Protein AF-A0A536W5L5-F1 (afdb_monomer)

Nearest PDB structures (foldseek):
  6s7t-assembly1_H  TM=6.538E-01  e=9.333E+00  Homo sapiens

Secondary structure (DSSP, 8-state):
--------SS-----SHHHHHHHHHHHHHHHT-SS--HHHHHHHHHHHHHHHHHHHHHHHTTTS-TTS----PPP-----------

Solvent-accessible surface area (backbone atoms only — not comparable to full-atom values): 5587 Å² total; per-residue (Å²): 133,86,77,76,72,83,73,64,45,58,53,77,88,51,85,46,72,71,43,44,57,51,49,54,54,50,40,56,55,55,73,67,53,88,86,65,54,73,51,54,48,43,24,42,56,39,38,52,54,36,50,51,54,43,52,55,45,58,63,48,56,74,73,55,75,84,81,84,67,82,80,84,65,84,78,82,70,78,71,88,73,85,74,88,85,133

pLDDT: mean 73.89, std 16.29, range [41.53, 93.38]

Sequence (86 aa):
MSKRRKTNGYARPVRTKRDYERASSVAKRLSGQADRDSAAELRLQSLLRQLDEFDDLEDEASADDPADYPYEGPRRRWSDNESGDN

Radius of gyration: 22.4 Å; Cα contacts (8 Å, |Δi|>4): 38; chains: 1; bounding box: 44×60×49 Å

Foldseek 3Di:
DPPPPPPQLADDADDDPVSLVVLVVLLVVLVPDPDDDPSSVSHNVRSVVRNVVVVVVVVCVVVDDPPPDPPPDPDPPPDPPPDDDD

Mean predicted aligned error: 15.29 Å

Structure (mmCIF, N/CA/C/O backbone):
data_AF-A0A536W5L5-F1
#
_entry.id   AF-A0A536W5L5-F1
#
loop_
_atom_site.group_PDB
_atom_site.id
_atom_site.type_symbol
_atom_site.label_atom_id
_atom_site.label_alt_id
_atom_site.label_comp_id
_atom_site.label_asym_id
_atom_site.label_entity_id
_atom_site.label_seq_id
_atom_site.pdbx_PDB_ins_code
_atom_site.Cartn_x
_atom_site.Cartn_y
_atom_site.Cartn_z
_atom_site.occupancy
_atom_site.B_iso_or_equiv
_atom_site.auth_seq_id
_atom_site.auth_comp_id
_atom_site.auth_asym_id
_atom_site.auth_atom_id
_atom_site.pdbx_PDB_model_num
ATOM 1 N N . MET A 1 1 ? -20.367 -22.310 3.727 1.00 41.53 1 MET A N 1
ATOM 2 C CA . MET A 1 1 ? -19.697 -21.162 4.383 1.00 41.53 1 MET A CA 1
ATOM 3 C C . MET A 1 1 ? -18.422 -20.792 3.636 1.00 41.53 1 MET A C 1
ATOM 5 O O . MET A 1 1 ? -17.513 -21.611 3.571 1.00 41.53 1 MET A O 1
ATOM 9 N N . SER A 1 2 ? -18.332 -19.577 3.090 1.00 50.09 2 SER A N 1
ATOM 10 C CA . SER A 1 2 ? -17.091 -19.079 2.483 1.00 50.09 2 SER A CA 1
ATOM 11 C C . SER A 1 2 ? -16.093 -18.751 3.599 1.00 50.09 2 SER A C 1
ATOM 13 O O . SER A 1 2 ? -16.329 -17.842 4.399 1.00 50.09 2 SER A O 1
ATOM 15 N N . LYS A 1 3 ? -15.019 -19.541 3.734 1.00 56.12 3 LYS A N 1
ATOM 16 C CA . LYS A 1 3 ? -13.958 -19.297 4.723 1.00 56.12 3 LYS A CA 1
ATOM 17 C C . LYS A 1 3 ? -13.304 -17.961 4.371 1.00 56.12 3 LYS A C 1
ATOM 19 O O . LYS A 1 3 ? -12.504 -17.894 3.440 1.00 56.12 3 LYS A O 1
ATOM 24 N N . ARG A 1 4 ? -13.665 -16.891 5.091 1.00 58.97 4 ARG A N 1
ATOM 25 C CA . ARG A 1 4 ? -12.994 -15.588 4.997 1.00 58.97 4 ARG A CA 1
ATOM 26 C C . ARG A 1 4 ? -11.515 -15.834 5.280 1.00 58.97 4 ARG A C 1
ATOM 28 O O . ARG A 1 4 ? -11.152 -16.132 6.417 1.00 58.97 4 ARG A O 1
ATOM 35 N N . ARG A 1 5 ? -10.685 -15.813 4.229 1.00 59.09 5 ARG A N 1
ATOM 36 C CA . ARG A 1 5 ? -9.233 -15.987 4.344 1.00 59.09 5 ARG A CA 1
ATOM 37 C C . ARG A 1 5 ? -8.765 -14.946 5.347 1.00 59.09 5 ARG A C 1
ATOM 39 O O . ARG A 1 5 ? -9.006 -13.758 5.148 1.00 59.09 5 ARG A O 1
ATOM 46 N N . LYS A 1 6 ? -8.183 -15.420 6.447 1.00 52.84 6 LYS A N 1
ATOM 47 C CA . LYS A 1 6 ? -7.612 -14.586 7.498 1.00 52.84 6 LYS A CA 1
ATOM 48 C C . LYS A 1 6 ? -6.518 -13.778 6.817 1.00 52.84 6 LYS A C 1
ATOM 50 O O . LYS A 1 6 ? -5.480 -14.309 6.437 1.00 52.84 6 LYS A O 1
ATOM 55 N N . THR A 1 7 ? -6.838 -12.538 6.492 1.00 58.88 7 THR A N 1
ATOM 56 C CA . THR A 1 7 ? -5.896 -11.639 5.859 1.00 58.88 7 THR A CA 1
ATOM 57 C C . THR A 1 7 ? -4.911 -11.289 6.963 1.00 58.88 7 THR A C 1
ATO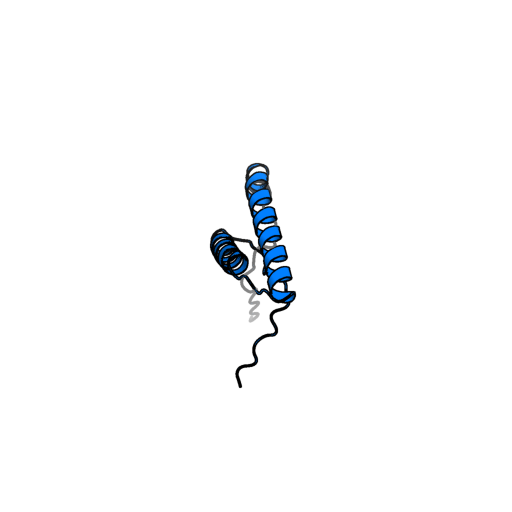M 59 O O . THR A 1 7 ? -5.255 -10.601 7.921 1.00 58.88 7 THR A O 1
ATOM 62 N N . ASN A 1 8 ? -3.701 -11.844 6.903 1.00 63.59 8 ASN A N 1
ATOM 63 C CA . ASN A 1 8 ? -2.624 -11.387 7.774 1.00 63.59 8 ASN A CA 1
ATOM 64 C C . ASN A 1 8 ? -2.514 -9.867 7.578 1.00 63.59 8 ASN A C 1
ATOM 66 O O . ASN A 1 8 ? -2.773 -9.364 6.483 1.00 63.59 8 ASN A O 1
ATOM 70 N N . GLY A 1 9 ? -2.264 -9.111 8.641 1.00 68.25 9 GLY A N 1
ATOM 71 C CA . GLY A 1 9 ? -2.250 -7.642 8.630 1.00 68.25 9 GLY A CA 1
ATOM 72 C C . GLY A 1 9 ? -1.183 -7.004 7.727 1.00 68.25 9 GLY A C 1
ATOM 73 O O . GLY A 1 9 ? -0.886 -5.837 7.904 1.00 68.25 9 GLY A O 1
ATOM 74 N N . TYR A 1 10 ? -0.610 -7.737 6.774 1.00 76.88 10 TYR A N 1
ATOM 75 C CA . TYR A 1 10 ? 0.474 -7.308 5.903 1.00 76.88 10 TYR A CA 1
ATOM 76 C C . TYR A 1 10 ? 0.003 -7.179 4.455 1.00 76.88 10 TYR A C 1
ATOM 78 O O . TYR A 1 10 ? -0.873 -7.924 3.995 1.00 76.88 10 TYR A O 1
ATOM 86 N N . ALA A 1 11 ? 0.588 -6.216 3.750 1.00 81.38 11 ALA A N 1
ATOM 87 C CA . ALA A 1 11 ? 0.374 -6.011 2.329 1.00 81.38 11 ALA A CA 1
ATOM 88 C C . ALA A 1 11 ? 1.061 -7.111 1.503 1.00 81.38 11 ALA A C 1
ATOM 90 O O . ALA A 1 11 ? 1.931 -7.833 1.991 1.00 81.38 11 ALA A O 1
ATOM 91 N N . ARG A 1 12 ? 0.638 -7.266 0.245 1.00 84.25 12 ARG A N 1
ATOM 92 C CA . ARG A 1 12 ? 1.341 -8.125 -0.718 1.00 84.25 12 ARG A CA 1
ATOM 93 C C . ARG A 1 12 ? 2.441 -7.299 -1.407 1.00 84.25 12 ARG A C 1
ATOM 95 O O . ARG A 1 12 ? 2.144 -6.145 -1.703 1.00 84.25 12 ARG A O 1
ATOM 102 N N . PRO A 1 13 ? 3.588 -7.919 -1.758 1.00 86.25 13 PRO A N 1
ATOM 103 C CA . PRO A 1 13 ? 4.649 -7.331 -2.588 1.00 86.25 13 PRO A CA 1
ATOM 104 C C . PRO A 1 13 ? 4.127 -6.552 -3.792 1.00 86.25 13 PRO A C 1
ATOM 106 O O . PRO A 1 13 ? 3.383 -7.118 -4.598 1.00 86.25 13 PRO A O 1
ATOM 109 N N . VAL A 1 14 ? 4.555 -5.294 -3.929 1.00 88.25 14 VAL A N 1
ATOM 110 C CA . VAL A 1 14 ? 4.384 -4.487 -5.143 1.00 88.25 14 VAL A CA 1
ATOM 111 C C . VAL A 1 14 ? 5.563 -4.789 -6.064 1.00 88.25 14 VAL A C 1
ATOM 113 O O . VAL A 1 14 ? 6.711 -4.599 -5.690 1.00 88.25 14 VAL A O 1
ATOM 116 N N . ARG A 1 15 ? 5.287 -5.352 -7.244 1.00 85.19 15 ARG A N 1
ATOM 117 C CA . ARG A 1 15 ? 6.326 -5.751 -8.217 1.00 85.19 15 ARG A CA 1
ATOM 118 C C . ARG A 1 15 ? 6.118 -5.163 -9.602 1.00 85.19 15 ARG A C 1
ATOM 120 O O . ARG A 1 15 ? 7.000 -5.242 -10.445 1.00 85.19 15 ARG A O 1
ATOM 127 N N . THR A 1 16 ? 4.921 -4.663 -9.874 1.00 87.19 16 THR A N 1
ATOM 128 C CA . THR A 1 16 ? 4.527 -4.172 -11.192 1.00 87.19 16 THR A CA 1
ATOM 129 C C . THR A 1 16 ? 3.794 -2.848 -11.041 1.00 87.19 16 THR A C 1
ATOM 131 O O . THR A 1 16 ? 3.143 -2.617 -10.020 1.00 87.19 16 THR A O 1
ATOM 134 N N . LYS A 1 17 ? 3.797 -2.017 -12.090 1.00 87.88 17 LYS A N 1
ATOM 135 C CA . LYS A 1 17 ? 3.057 -0.739 -12.104 1.00 87.88 17 LYS A CA 1
ATOM 136 C C . LYS A 1 17 ? 1.568 -0.922 -11.800 1.00 87.88 17 LYS A C 1
ATOM 138 O O . LYS A 1 17 ? 0.970 -0.164 -11.047 1.00 87.88 17 LYS A O 1
ATOM 143 N N . ARG A 1 18 ? 0.975 -2.011 -12.301 1.00 89.38 18 ARG A N 1
ATOM 144 C CA . ARG A 1 18 ? -0.418 -2.374 -12.002 1.00 89.38 18 ARG A CA 1
ATOM 145 C C . ARG A 1 18 ? -0.640 -2.654 -10.514 1.00 89.38 18 ARG A C 1
ATOM 147 O O . ARG A 1 18 ? -1.710 -2.350 -9.986 1.00 89.38 18 ARG A O 1
ATOM 154 N N . ASP A 1 19 ? 0.327 -3.281 -9.852 1.00 88.44 19 ASP A N 1
ATOM 155 C CA . ASP A 1 19 ? 0.254 -3.532 -8.414 1.00 88.44 19 ASP A CA 1
ATOM 156 C C . ASP A 1 19 ? 0.417 -2.232 -7.626 1.00 88.44 19 ASP A C 1
ATOM 158 O O . ASP A 1 19 ? -0.334 -2.028 -6.676 1.00 88.44 19 ASP A O 1
ATOM 162 N N . TYR A 1 20 ? 1.299 -1.333 -8.067 1.00 89.56 20 TYR A N 1
ATOM 163 C CA . TYR A 1 20 ? 1.494 -0.007 -7.477 1.00 89.56 20 TYR A CA 1
ATOM 164 C C . TYR A 1 20 ? 0.213 0.839 -7.524 1.00 89.56 20 TYR A C 1
ATOM 166 O O . TYR A 1 20 ? -0.257 1.343 -6.503 1.00 89.56 20 TYR A O 1
ATOM 174 N N . GLU A 1 21 ? -0.445 0.923 -8.683 1.00 91.25 21 GLU A N 1
ATOM 175 C CA . GLU A 1 21 ? -1.724 1.635 -8.841 1.00 91.25 21 GLU A CA 1
ATOM 176 C C . GLU A 1 21 ? -2.819 1.072 -7.921 1.00 91.25 21 GLU A C 1
ATOM 178 O O . GLU A 1 21 ? -3.608 1.801 -7.310 1.00 91.25 21 GLU A O 1
ATOM 183 N N . ARG A 1 22 ? -2.866 -0.255 -7.787 1.00 89.44 22 ARG A N 1
ATOM 184 C CA . ARG A 1 22 ? -3.823 -0.926 -6.901 1.00 89.44 22 ARG A CA 1
ATOM 185 C C . ARG A 1 22 ? -3.499 -0.674 -5.434 1.00 89.44 22 ARG A C 1
ATOM 187 O O . ARG A 1 22 ? -4.408 -0.378 -4.660 1.00 89.44 22 ARG A O 1
ATOM 194 N N . ALA A 1 23 ? -2.232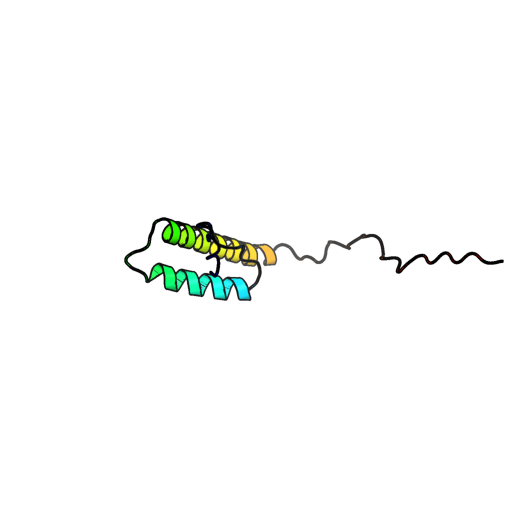 -0.794 -5.054 1.00 90.81 23 ALA A N 1
ATOM 195 C CA . ALA A 1 23 ? -1.752 -0.579 -3.697 1.00 90.81 23 ALA A CA 1
ATOM 196 C C . ALA A 1 23 ? -1.973 0.874 -3.255 1.00 90.81 23 ALA A C 1
ATOM 198 O O . ALA A 1 23 ? -2.543 1.096 -2.187 1.00 90.81 23 ALA A O 1
ATOM 199 N N . SER A 1 24 ? -1.651 1.852 -4.104 1.00 90.94 24 SER A N 1
ATOM 200 C CA . SER A 1 24 ? -1.874 3.279 -3.838 1.00 90.94 24 SER A CA 1
ATOM 201 C C . SER A 1 24 ? -3.360 3.624 -3.695 1.00 90.94 24 SER A C 1
ATOM 203 O O . SER A 1 24 ? -3.745 4.353 -2.777 1.00 90.94 24 SER A O 1
ATOM 205 N N . SER A 1 25 ? -4.232 3.049 -4.531 1.00 93.38 25 SER A N 1
ATOM 206 C CA . SER A 1 25 ? -5.687 3.208 -4.398 1.00 93.38 25 SER A CA 1
ATOM 207 C C . SER A 1 25 ? -6.210 2.650 -3.066 1.00 93.38 25 SER A C 1
ATOM 209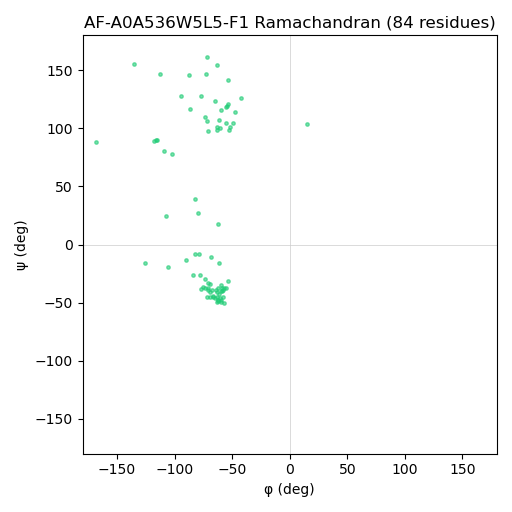 O O . SER A 1 25 ? -7.023 3.285 -2.385 1.00 93.38 25 SER A O 1
ATOM 211 N N . VAL A 1 26 ? -5.720 1.476 -2.653 1.00 90.44 26 VAL A N 1
ATOM 212 C CA . VAL A 1 26 ? -6.103 0.852 -1.377 1.00 90.44 26 VAL A CA 1
ATOM 213 C C . VAL A 1 26 ? -5.559 1.640 -0.185 1.00 90.44 26 VAL A C 1
ATOM 215 O O . VAL A 1 26 ? -6.301 1.836 0.778 1.00 90.44 26 VAL A O 1
ATOM 218 N N . ALA A 1 27 ? -4.322 2.132 -0.255 1.00 91.31 27 ALA A N 1
ATOM 219 C CA . ALA A 1 27 ? -3.721 2.964 0.783 1.00 91.31 27 ALA A CA 1
ATOM 220 C C . ALA A 1 27 ? -4.534 4.247 1.004 1.00 91.31 27 ALA A C 1
ATOM 222 O O . ALA A 1 27 ? -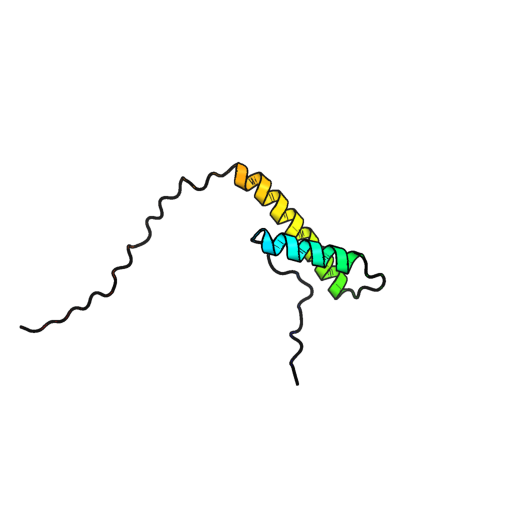4.918 4.518 2.138 1.00 91.31 27 ALA A O 1
ATOM 223 N N . LYS A 1 28 ? -4.913 4.958 -0.070 1.00 91.81 28 LYS A N 1
ATOM 224 C CA . LYS A 1 28 ? -5.772 6.159 -0.005 1.00 91.81 28 LYS A CA 1
ATOM 225 C C . LYS A 1 28 ? -7.142 5.883 0.617 1.00 91.81 28 LYS A C 1
ATOM 227 O O . LYS A 1 28 ? -7.667 6.683 1.386 1.00 91.81 28 LYS A O 1
ATOM 232 N N . ARG A 1 29 ? -7.746 4.739 0.288 1.00 90.94 29 ARG A N 1
ATOM 233 C CA . ARG A 1 29 ? -9.019 4.329 0.894 1.00 90.94 29 ARG A CA 1
ATOM 234 C C . ARG A 1 29 ? -8.876 4.032 2.380 1.00 90.94 29 ARG A C 1
ATOM 236 O O . ARG A 1 29 ? -9.725 4.452 3.160 1.00 90.94 29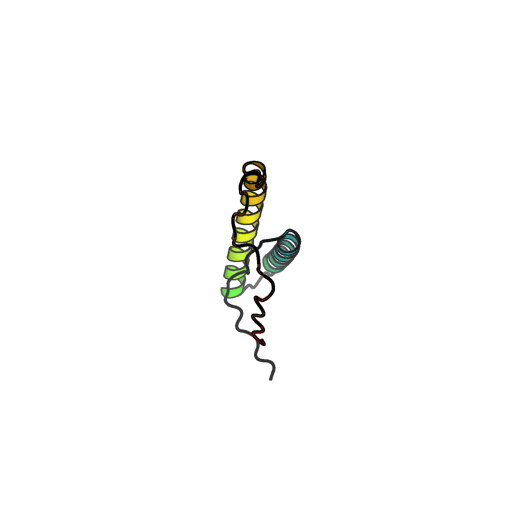 ARG A O 1
ATOM 243 N N . LEU A 1 30 ? -7.834 3.288 2.754 1.00 88.56 30 LEU A N 1
ATOM 244 C CA . LEU A 1 30 ? -7.564 2.973 4.151 1.00 88.56 30 LEU A CA 1
ATOM 245 C C . LEU A 1 30 ? -7.293 4.266 4.917 1.00 88.56 30 LEU A C 1
ATOM 247 O O . LEU A 1 30 ? -7.979 4.499 5.902 1.00 88.56 30 LEU A O 1
ATOM 251 N N . SER A 1 31 ? -6.432 5.155 4.414 1.00 87.56 31 SER A N 1
ATOM 252 C CA . SER A 1 31 ? -6.087 6.440 5.039 1.00 87.56 31 SER A CA 1
ATOM 253 C C . SER A 1 31 ? -7.268 7.410 5.210 1.00 87.56 31 SER A C 1
ATOM 255 O O . SER A 1 31 ? -7.159 8.362 5.979 1.00 87.56 31 SER A O 1
ATOM 257 N N . GLY A 1 32 ? -8.392 7.186 4.523 1.00 88.56 32 GLY A N 1
ATOM 258 C CA . GLY A 1 32 ? -9.634 7.943 4.704 1.00 88.56 32 GLY A CA 1
ATOM 259 C C . GLY A 1 32 ? -10.593 7.368 5.756 1.00 88.56 32 GLY A C 1
ATOM 260 O O . GLY A 1 32 ? -11.528 8.055 6.157 1.00 88.56 32 GLY A O 1
ATOM 261 N N . GLN A 1 33 ? -10.400 6.128 6.221 1.00 88.25 33 GLN A N 1
ATOM 262 C CA . GLN A 1 33 ? -11.230 5.555 7.291 1.00 88.25 33 GLN A CA 1
ATOM 263 C C . GLN A 1 33 ? -10.812 6.118 8.654 1.00 88.25 33 GLN A C 1
ATOM 265 O O . GLN A 1 33 ? -9.632 6.048 8.985 1.00 88.25 33 GLN A O 1
ATOM 270 N N . ALA A 1 34 ? -11.758 6.650 9.433 1.00 75.94 34 ALA A N 1
ATOM 271 C CA . ALA A 1 34 ? -11.495 7.247 10.747 1.00 75.94 34 ALA A CA 1
ATOM 272 C C . ALA A 1 34 ? -11.276 6.199 11.859 1.00 75.94 34 ALA A C 1
ATOM 274 O O . ALA A 1 34 ? -10.379 6.362 12.678 1.00 75.94 34 ALA A O 1
ATOM 275 N N . ASP A 1 35 ? -12.023 5.090 11.836 1.00 84.19 35 ASP A N 1
ATOM 276 C CA . ASP A 1 35 ? -11.973 4.037 12.861 1.00 84.19 35 ASP A CA 1
ATOM 277 C C . ASP A 1 35 ? -11.323 2.761 12.312 1.00 84.19 35 ASP A C 1
ATOM 279 O O . ASP A 1 35 ? -11.996 1.825 11.869 1.00 84.19 35 ASP A O 1
ATOM 283 N N . ARG A 1 36 ? -9.989 2.736 12.268 1.00 83.81 36 ARG A N 1
ATOM 284 C CA . ARG A 1 36 ? -9.233 1.569 11.790 1.00 83.81 36 ARG A CA 1
ATOM 285 C C . ARG A 1 36 ? -8.830 0.676 12.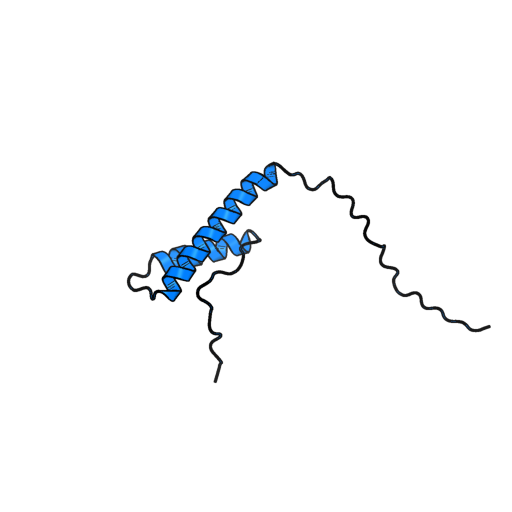948 1.00 83.81 36 ARG A C 1
ATOM 287 O O . ARG A 1 36 ? -8.145 1.111 13.867 1.00 83.81 36 ARG A O 1
ATOM 294 N N . ASP A 1 37 ? -9.150 -0.607 12.832 1.00 87.00 37 ASP A N 1
ATOM 295 C CA . ASP A 1 37 ? -8.596 -1.620 13.725 1.00 87.00 37 ASP A CA 1
ATOM 296 C C . ASP A 1 37 ? -7.071 -1.717 13.559 1.00 87.00 37 ASP A C 1
ATOM 298 O O . ASP A 1 37 ? -6.534 -1.499 12.469 1.00 87.00 37 ASP A O 1
ATOM 302 N N . SER A 1 38 ? -6.359 -2.165 14.598 1.00 86.56 38 SER A N 1
ATOM 303 C CA . SER A 1 38 ? -4.890 -2.295 14.580 1.00 86.56 38 SER A CA 1
ATOM 304 C C . SER A 1 38 ? -4.364 -3.127 13.401 1.00 86.56 38 SER A C 1
ATOM 306 O O 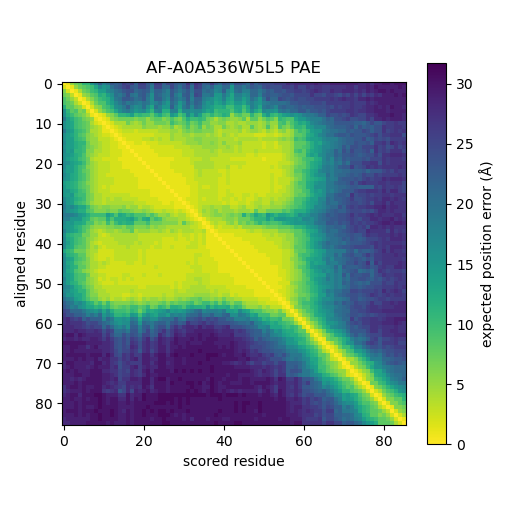. SER A 1 38 ? -3.288 -2.865 12.875 1.00 86.56 38 SER A O 1
ATOM 308 N N . ALA A 1 39 ? -5.133 -4.114 12.929 1.00 87.06 39 ALA A N 1
ATOM 309 C CA . ALA A 1 39 ? -4.776 -4.904 11.751 1.00 87.06 39 ALA A CA 1
ATOM 310 C C . ALA A 1 39 ? -4.885 -4.117 10.432 1.00 87.06 39 ALA A C 1
ATOM 312 O O . ALA A 1 39 ? -4.130 -4.387 9.498 1.00 87.06 39 ALA A O 1
ATOM 313 N N . ALA A 1 40 ? -5.829 -3.179 10.331 1.00 86.44 40 ALA A N 1
ATOM 314 C CA . ALA A 1 40 ? -5.961 -2.293 9.178 1.00 86.44 40 ALA A CA 1
ATOM 315 C C . ALA A 1 40 ? -4.859 -1.226 9.176 1.00 86.44 40 ALA A C 1
ATOM 317 O O . ALA A 1 40 ? -4.305 -0.940 8.117 1.00 86.44 40 ALA A O 1
ATOM 318 N N . GLU A 1 41 ? -4.487 -0.725 10.355 1.00 89.25 41 GLU A N 1
ATOM 319 C CA . GLU A 1 41 ? -3.355 0.190 10.520 1.00 89.25 41 GLU A CA 1
ATOM 320 C C . GLU A 1 41 ? -2.035 -0.483 10.108 1.00 89.25 41 GLU A C 1
ATOM 322 O O . GLU A 1 41 ? -1.306 0.042 9.272 1.00 89.25 41 GLU A O 1
ATOM 327 N N . LEU A 1 42 ? -1.778 -1.713 10.571 1.00 89.94 42 LEU A N 1
ATOM 328 C CA . LEU A 1 42 ? -0.606 -2.491 10.145 1.00 89.94 42 LEU A CA 1
ATOM 329 C C . LEU A 1 42 ? -0.568 -2.728 8.628 1.00 89.94 42 LEU A C 1
ATOM 331 O O . LEU A 1 42 ? 0.502 -2.655 8.019 1.00 89.94 42 LEU A O 1
ATOM 335 N N . ARG A 1 43 ? -1.726 -2.956 7.991 1.00 88.75 43 ARG A N 1
ATOM 336 C CA . ARG A 1 43 ? -1.792 -3.089 6.527 1.00 88.75 43 ARG A CA 1
ATOM 337 C C . ARG A 1 43 ? -1.473 -1.790 5.819 1.00 88.75 43 ARG A C 1
ATOM 339 O O . ARG A 1 43 ? -0.824 -1.847 4.781 1.00 88.75 43 ARG A O 1
ATOM 346 N N . LEU A 1 44 ? -1.942 -0.660 6.345 1.00 90.38 44 LEU A N 1
ATOM 347 C CA . LEU A 1 44 ? -1.650 0.653 5.785 1.00 90.38 44 LEU A CA 1
ATOM 348 C C . LEU A 1 44 ? -0.149 0.942 5.867 1.00 90.38 44 LEU A C 1
ATOM 350 O O . LEU A 1 44 ? 0.453 1.245 4.844 1.00 90.38 44 LEU A O 1
ATOM 354 N N . GLN A 1 45 ? 0.463 0.739 7.036 1.00 91.69 45 GLN A N 1
ATOM 355 C CA . GLN A 1 45 ? 1.909 0.899 7.228 1.00 91.69 45 GLN A CA 1
ATOM 356 C C . GLN A 1 45 ? 2.709 -0.010 6.284 1.00 91.69 45 GLN A C 1
ATOM 358 O O . GLN A 1 45 ? 3.643 0.428 5.617 1.00 91.69 45 GLN A O 1
ATOM 363 N N . SER A 1 46 ? 2.299 -1.276 6.163 1.00 91.56 46 SER A N 1
ATOM 364 C CA . SER A 1 46 ? 2.922 -2.221 5.237 1.00 91.56 46 SER A CA 1
ATOM 365 C C . SER A 1 46 ? 2.747 -1.817 3.770 1.00 91.56 46 SER A C 1
ATOM 367 O O . SER A 1 46 ? 3.679 -2.011 3.000 1.00 91.56 46 SER A O 1
ATOM 369 N N . LEU A 1 47 ? 1.583 -1.288 3.374 1.00 91.00 47 LEU A N 1
ATOM 370 C CA . LEU A 1 47 ? 1.332 -0.804 2.012 1.00 91.00 47 LEU A CA 1
ATOM 371 C C . LEU A 1 47 ? 2.216 0.395 1.679 1.00 91.00 47 LEU A C 1
ATOM 373 O O . LEU A 1 47 ? 2.810 0.408 0.610 1.00 91.00 47 LEU A O 1
ATOM 377 N N . LEU A 1 48 ? 2.308 1.370 2.588 1.00 91.81 48 LEU A N 1
ATOM 378 C CA . LEU A 1 48 ? 3.126 2.566 2.391 1.00 91.81 48 LEU A CA 1
ATOM 379 C C . LEU A 1 48 ? 4.598 2.199 2.211 1.00 91.81 48 LEU A C 1
ATOM 381 O O . LEU A 1 48 ? 5.197 2.622 1.234 1.00 91.81 48 LEU A O 1
ATOM 385 N N . ARG A 1 49 ? 5.135 1.316 3.063 1.00 91.06 49 ARG A N 1
ATOM 386 C CA . ARG A 1 49 ? 6.515 0.827 2.929 1.00 91.06 49 ARG A CA 1
ATOM 387 C C . ARG A 1 49 ? 6.791 0.166 1.575 1.00 91.06 49 ARG A C 1
ATOM 389 O O . ARG A 1 49 ? 7.886 0.285 1.055 1.00 91.06 49 ARG A O 1
ATOM 396 N N . GLN A 1 50 ? 5.821 -0.562 1.030 1.00 89.75 50 GLN A N 1
ATOM 397 C CA . GLN A 1 50 ? 5.991 -1.258 -0.249 1.00 89.75 50 GLN A CA 1
ATOM 398 C C . GLN A 1 50 ? 5.870 -0.336 -1.460 1.00 89.75 50 GLN A C 1
ATOM 400 O O . GLN A 1 50 ? 6.389 -0.674 -2.516 1.00 89.75 50 GLN A O 1
ATOM 405 N N . LEU A 1 51 ? 5.138 0.773 -1.331 1.00 90.81 51 LEU A N 1
ATOM 406 C CA . LEU A 1 51 ? 5.112 1.816 -2.354 1.00 90.81 51 LEU A CA 1
ATOM 407 C C . LEU A 1 51 ? 6.441 2.574 -2.359 1.00 90.81 51 LEU A C 1
ATOM 409 O O . LEU A 1 51 ? 7.013 2.726 -3.424 1.00 90.81 51 LEU A O 1
ATOM 413 N N . ASP A 1 52 ? 6.943 2.932 -1.174 1.00 89.00 52 ASP A N 1
ATOM 414 C CA . ASP A 1 52 ? 8.245 3.587 -0.973 1.00 89.00 52 ASP A CA 1
ATOM 415 C C . ASP A 1 52 ? 9.387 2.739 -1.560 1.00 89.00 52 ASP A C 1
ATOM 417 O O . ASP A 1 52 ? 10.119 3.187 -2.430 1.00 89.00 52 ASP A O 1
ATOM 421 N N . GLU A 1 53 ? 9.431 1.446 -1.211 1.00 88.12 53 GLU A N 1
ATOM 422 C CA . GLU A 1 53 ? 10.400 0.485 -1.761 1.00 88.12 53 GLU A CA 1
ATOM 423 C C . GLU A 1 53 ? 10.302 0.351 -3.290 1.00 88.12 53 GLU A C 1
ATOM 425 O O . GLU A 1 53 ? 11.306 0.127 -3.955 1.00 88.12 53 GLU A O 1
ATOM 430 N N . PHE A 1 54 ? 9.101 0.448 -3.868 1.00 86.69 54 PHE A N 1
ATOM 431 C CA . PHE A 1 54 ? 8.939 0.366 -5.320 1.00 86.69 54 PHE A CA 1
ATOM 432 C C . PHE A 1 54 ? 9.385 1.654 -6.024 1.00 86.69 54 PHE A C 1
ATOM 434 O O . PHE A 1 54 ? 9.959 1.561 -7.106 1.00 86.69 54 PHE A O 1
ATOM 441 N N . ASP A 1 55 ? 9.142 2.817 -5.417 1.00 83.50 55 ASP A N 1
ATOM 442 C CA . ASP A 1 55 ? 9.600 4.111 -5.928 1.00 83.50 55 ASP A CA 1
ATOM 443 C C . ASP A 1 55 ? 11.143 4.191 -5.869 1.00 83.50 55 ASP A C 1
ATOM 445 O O . ASP A 1 55 ? 11.770 4.501 -6.882 1.00 83.50 55 ASP A O 1
ATOM 449 N N . ASP A 1 56 ? 11.764 3.760 -4.760 1.00 77.94 56 ASP A N 1
ATOM 450 C CA . ASP A 1 56 ? 13.229 3.641 -4.626 1.00 77.94 56 ASP A CA 1
ATOM 451 C C . ASP A 1 56 ? 13.835 2.701 -5.692 1.00 77.94 56 ASP A C 1
ATOM 453 O O . ASP A 1 56 ? 14.896 2.965 -6.261 1.00 77.94 56 ASP A O 1
ATOM 457 N N . LEU A 1 57 ? 13.147 1.593 -5.998 1.00 68.94 57 LEU A N 1
ATOM 458 C CA . LEU A 1 57 ? 13.576 0.642 -7.025 1.00 68.94 57 LEU A CA 1
ATOM 459 C C . LEU A 1 57 ? 13.381 1.159 -8.457 1.00 68.94 57 LEU A C 1
ATOM 461 O O . LEU A 1 57 ? 14.134 0.735 -9.328 1.00 68.94 57 LEU A O 1
ATOM 465 N N . GLU A 1 58 ? 12.400 2.022 -8.749 1.00 59.16 58 GLU A N 1
ATOM 466 C CA . GLU A 1 58 ? 12.302 2.665 -10.073 1.00 59.16 58 GLU A CA 1
ATOM 467 C C . GLU A 1 58 ? 13.449 3.668 -10.295 1.00 59.16 58 GLU A C 1
ATOM 469 O O . GLU A 1 58 ? 13.960 3.763 -11.419 1.00 59.16 58 GLU A O 1
ATOM 474 N N . ASP A 1 59 ? 13.904 4.340 -9.234 1.00 55.22 59 ASP A N 1
ATOM 475 C CA . ASP A 1 59 ? 15.071 5.225 -9.281 1.00 55.22 59 ASP A CA 1
ATOM 476 C C . ASP A 1 59 ? 16.391 4.437 -9.428 1.00 55.22 59 ASP A C 1
ATOM 478 O O . ASP A 1 59 ? 17.266 4.837 -10.202 1.00 55.22 59 ASP A O 1
ATOM 482 N N . GLU A 1 60 ? 16.528 3.268 -8.787 1.00 49.09 60 GLU A N 1
ATOM 483 C CA . GLU A 1 60 ? 17.732 2.422 -8.891 1.00 49.09 60 GLU A CA 1
ATOM 484 C C . GLU A 1 60 ? 17.741 1.489 -10.124 1.00 49.09 60 GLU A C 1
ATOM 486 O O . GLU A 1 60 ? 18.800 1.202 -10.682 1.00 49.09 60 GLU A O 1
ATOM 491 N N . ALA A 1 61 ? 16.581 1.094 -10.661 1.00 51.50 61 ALA A N 1
ATOM 492 C CA . ALA A 1 61 ? 16.482 0.370 -11.938 1.00 51.50 61 ALA A CA 1
ATOM 493 C C . ALA A 1 61 ? 16.859 1.233 -13.159 1.00 51.50 61 ALA A C 1
ATOM 495 O O . ALA A 1 61 ? 17.032 0.704 -14.257 1.00 51.50 61 ALA A O 1
ATOM 496 N N . SER A 1 62 ? 17.004 2.550 -12.982 1.00 49.84 62 SER A N 1
ATOM 497 C CA . SER A 1 62 ? 17.627 3.428 -13.982 1.00 49.84 62 SER A CA 1
ATOM 498 C C . SER A 1 62 ? 19.163 3.428 -13.910 1.00 49.84 62 SER A C 1
ATOM 500 O O . SER A 1 62 ? 19.802 4.002 -14.792 1.00 49.84 62 SER A O 1
ATOM 502 N N . ALA A 1 63 ? 19.761 2.801 -12.888 1.00 49.06 63 ALA A N 1
ATOM 503 C CA . ALA A 1 63 ? 21.209 2.707 -12.696 1.00 49.06 63 ALA A CA 1
ATOM 504 C C . ALA A 1 63 ? 21.794 1.314 -13.005 1.00 49.06 63 ALA A C 1
ATOM 506 O O . ALA A 1 63 ? 22.991 1.228 -13.273 1.00 49.06 63 ALA A O 1
ATOM 507 N N . ASP A 1 64 ? 20.979 0.253 -13.031 1.00 50.44 64 ASP A N 1
ATOM 508 C CA . ASP A 1 64 ? 21.417 -1.102 -13.395 1.00 50.44 64 ASP A CA 1
ATOM 509 C C . ASP A 1 64 ? 20.702 -1.562 -14.674 1.00 50.44 64 ASP A C 1
ATOM 511 O O . ASP A 1 64 ? 19.597 -2.107 -14.660 1.00 50.44 64 ASP A O 1
ATOM 515 N N . ASP A 1 65 ? 21.331 -1.263 -15.810 1.00 48.66 65 ASP A N 1
ATOM 516 C CA . ASP A 1 65 ? 20.953 -1.774 -17.122 1.00 48.66 65 ASP A CA 1
ATOM 517 C C . ASP A 1 65 ? 21.040 -3.318 -17.104 1.00 48.66 65 ASP A C 1
ATOM 519 O O . ASP A 1 65 ? 22.130 -3.874 -16.946 1.00 48.66 65 ASP A O 1
ATOM 523 N N . PRO A 1 66 ? 19.928 -4.060 -17.263 1.00 53.56 66 PRO A N 1
ATOM 524 C CA . PRO A 1 66 ? 19.948 -5.517 -17.212 1.00 53.56 66 PRO A CA 1
ATOM 525 C C . PRO A 1 66 ? 20.440 -6.141 -18.533 1.00 53.56 66 PRO A C 1
ATOM 527 O O . PRO A 1 66 ? 20.030 -7.258 -18.864 1.00 53.56 66 PRO A O 1
ATOM 530 N N . ALA A 1 67 ? 21.273 -5.457 -19.330 1.00 52.97 67 ALA A N 1
ATOM 531 C CA . ALA A 1 67 ? 21.852 -6.037 -20.544 1.00 52.97 67 ALA A CA 1
ATOM 532 C C . ALA A 1 67 ? 23.041 -6.973 -20.284 1.00 52.97 67 ALA A C 1
ATOM 534 O O . ALA A 1 67 ? 23.446 -7.665 -21.217 1.00 52.97 67 ALA A O 1
ATOM 535 N N . ASP A 1 68 ? 23.567 -7.063 -19.056 1.00 53.03 68 ASP A N 1
ATOM 536 C CA . ASP A 1 68 ? 24.842 -7.758 -18.805 1.00 53.03 68 ASP A CA 1
ATOM 537 C C . ASP A 1 68 ? 24.739 -9.113 -18.084 1.00 53.03 68 ASP A C 1
ATOM 539 O O . ASP A 1 68 ? 25.702 -9.602 -17.497 1.00 53.03 68 ASP A O 1
ATOM 543 N N . TYR A 1 69 ? 23.591 -9.790 -18.179 1.00 53.34 69 TYR A N 1
ATOM 544 C CA . TYR A 1 69 ? 23.514 -11.216 -17.843 1.00 53.34 69 TYR A CA 1
ATOM 545 C C . TYR A 1 69 ? 23.114 -12.053 -19.063 1.00 53.34 69 TYR A C 1
ATOM 547 O O . TYR A 1 69 ? 21.927 -12.341 -19.259 1.00 53.34 69 TYR A O 1
ATOM 555 N N . PRO A 1 70 ? 24.081 -12.518 -19.881 1.00 57.25 70 PRO A N 1
ATOM 556 C CA . PRO A 1 70 ? 23.823 -13.624 -20.787 1.00 57.25 70 PRO A CA 1
ATOM 557 C C . PRO A 1 70 ? 23.443 -14.842 -19.940 1.00 57.25 70 PRO A C 1
ATOM 559 O O . PRO A 1 70 ? 24.258 -15.441 -19.244 1.00 57.25 70 PRO A O 1
ATOM 562 N N . TYR A 1 71 ? 22.161 -15.193 -19.959 1.00 59.28 71 TYR A N 1
ATOM 563 C CA . TYR A 1 71 ? 21.649 -16.386 -19.302 1.00 59.28 71 TYR A CA 1
ATOM 564 C C . TYR A 1 71 ? 22.275 -17.642 -19.935 1.00 59.28 71 TYR A C 1
ATOM 566 O O . TYR A 1 71 ? 21.807 -18.138 -20.960 1.00 59.28 71 TYR A O 1
ATOM 574 N N . GLU A 1 72 ? 23.314 -18.188 -19.301 1.00 66.75 72 GLU A N 1
ATOM 575 C CA . GLU A 1 72 ? 23.943 -19.475 -19.641 1.00 66.75 72 GLU A CA 1
ATOM 576 C C . GLU A 1 72 ? 23.178 -20.674 -19.042 1.00 66.75 72 GLU A C 1
ATOM 578 O O . GLU A 1 72 ? 23.752 -21.645 -18.549 1.00 66.75 72 GLU A O 1
ATOM 583 N N . GLY A 1 73 ? 21.844 -20.619 -19.041 1.00 70.50 73 GLY A N 1
ATOM 584 C CA . GLY A 1 73 ? 21.031 -21.739 -18.577 1.00 70.50 73 GLY A CA 1
ATOM 585 C C . GLY A 1 73 ? 21.041 -22.912 -19.568 1.00 70.50 73 GLY A C 1
ATOM 586 O O . GLY A 1 73 ? 21.063 -22.689 -20.783 1.00 70.50 73 GLY A O 1
ATOM 587 N N . PRO A 1 74 ? 20.968 -24.174 -19.096 1.00 69.31 74 PRO A N 1
ATOM 588 C CA . PRO A 1 74 ? 20.937 -25.343 -19.971 1.00 69.31 74 PRO A CA 1
ATOM 589 C C . PRO A 1 74 ? 19.818 -25.243 -21.017 1.00 69.31 74 PRO A C 1
ATOM 591 O O . PRO A 1 74 ? 18.635 -25.139 -20.680 1.00 69.31 74 PRO A O 1
ATOM 594 N N . ARG A 1 75 ? 20.188 -25.288 -22.306 1.00 64.69 75 ARG A N 1
ATOM 595 C CA . ARG A 1 75 ? 19.240 -25.299 -23.430 1.00 64.69 75 ARG A CA 1
ATOM 596 C C . ARG A 1 75 ? 18.273 -26.463 -23.223 1.00 64.69 75 ARG A C 1
ATOM 598 O O . ARG A 1 75 ? 18.700 -27.615 -23.185 1.00 64.69 75 ARG A O 1
ATOM 605 N N . ARG A 1 76 ? 16.977 -26.160 -23.090 1.00 65.19 76 ARG A N 1
ATOM 606 C CA . ARG A 1 76 ? 15.896 -27.154 -23.017 1.00 65.19 76 ARG A CA 1
ATOM 607 C C . ARG A 1 76 ? 16.030 -28.111 -24.206 1.00 65.19 76 ARG A C 1
ATOM 609 O O . ARG A 1 76 ? 15.640 -27.772 -25.321 1.00 65.19 76 ARG A O 1
ATOM 616 N N . ARG A 1 77 ? 16.577 -29.305 -23.969 1.00 68.06 77 ARG A N 1
ATOM 617 C CA . ARG A 1 77 ? 16.423 -30.441 -24.876 1.00 68.06 77 ARG A CA 1
ATOM 618 C C . ARG A 1 77 ? 14.973 -30.865 -24.717 1.00 68.06 77 ARG A C 1
ATOM 620 O O . ARG A 1 77 ? 14.607 -31.478 -23.720 1.00 68.06 77 ARG A O 1
ATOM 627 N N . TRP A 1 78 ? 14.123 -30.412 -25.635 1.00 61.00 78 TRP A N 1
ATOM 628 C CA . TRP A 1 78 ? 12.878 -31.109 -25.914 1.00 61.00 78 TRP A CA 1
ATOM 629 C C . TRP A 1 78 ? 13.246 -32.588 -26.069 1.00 61.00 78 TRP A C 1
ATOM 631 O O . TRP A 1 78 ? 14.087 -32.931 -26.890 1.00 61.00 78 TRP A O 1
ATOM 641 N N . SER A 1 79 ? 12.749 -33.373 -25.122 1.00 57.16 79 SER A N 1
ATOM 642 C CA . SER A 1 79 ? 12.788 -34.824 -25.014 1.00 57.16 79 SER A CA 1
ATOM 643 C C . SER A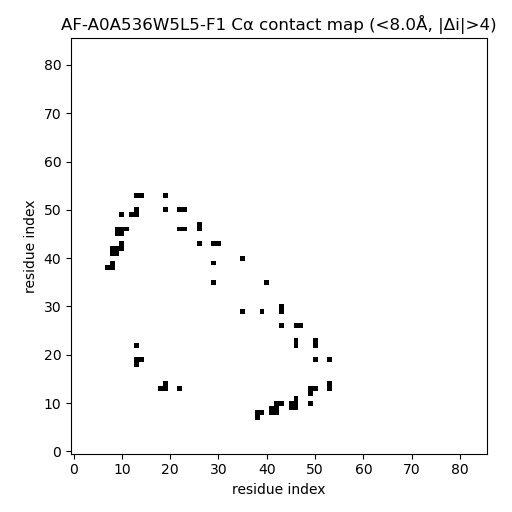 1 79 ? 13.779 -35.541 -25.930 1.00 57.16 79 SER A C 1
ATOM 645 O O . SER A 1 79 ? 13.521 -35.768 -27.109 1.00 57.16 79 SER A O 1
ATOM 647 N N . ASP A 1 80 ? 14.880 -35.972 -25.323 1.00 58.47 80 ASP A N 1
ATOM 648 C CA . ASP A 1 80 ? 15.575 -37.187 -25.725 1.00 58.47 80 ASP A CA 1
ATOM 649 C C . ASP A 1 80 ? 14.529 -38.319 -25.734 1.00 58.47 80 ASP A C 1
ATOM 651 O O . ASP A 1 80 ? 14.109 -38.797 -24.682 1.00 58.47 80 ASP A O 1
ATOM 655 N N . ASN A 1 81 ? 13.999 -38.651 -26.912 1.00 56.66 81 ASN A N 1
ATOM 656 C CA . ASN A 1 81 ? 13.252 -39.884 -27.116 1.00 56.66 81 ASN A CA 1
ATOM 657 C C . ASN A 1 81 ? 14.207 -40.837 -27.826 1.00 56.66 81 ASN A C 1
ATOM 659 O O . ASN A 1 81 ? 14.158 -41.013 -29.0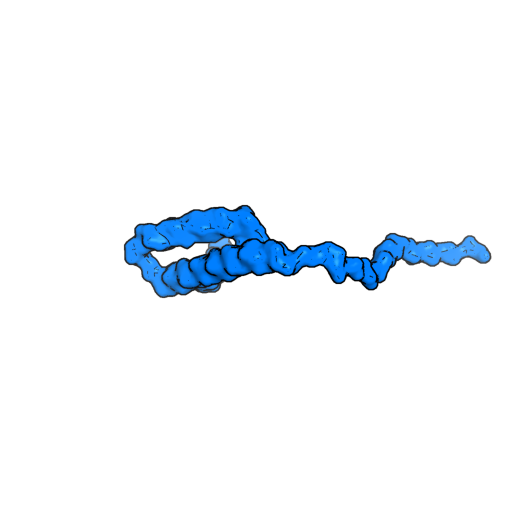42 1.00 56.66 81 ASN A O 1
ATOM 663 N N . GLU A 1 82 ? 15.118 -41.400 -27.034 1.00 58.56 82 GLU A N 1
ATOM 664 C CA . GLU A 1 82 ? 15.751 -42.675 -27.329 1.00 58.56 82 GLU A CA 1
ATOM 665 C C . GLU A 1 82 ? 14.633 -43.665 -27.674 1.00 58.56 82 GLU A C 1
ATOM 667 O O . GLU A 1 82 ? 13.840 -44.085 -26.834 1.00 58.56 82 GLU A O 1
ATOM 672 N N . SER A 1 83 ? 14.495 -43.966 -28.957 1.00 55.03 83 SER A N 1
ATOM 673 C CA . SER A 1 83 ? 13.745 -45.120 -29.428 1.00 55.03 83 SER A CA 1
ATOM 674 C C . SER A 1 83 ? 14.772 -46.015 -30.087 1.00 55.03 83 SER A C 1
ATOM 676 O O . SER A 1 83 ? 15.095 -45.852 -31.261 1.00 55.03 83 SER A O 1
ATOM 678 N N . GLY A 1 84 ? 15.355 -46.898 -29.278 1.00 55.47 84 GLY A N 1
ATOM 679 C CA . GLY A 1 84 ? 16.028 -48.072 -29.799 1.00 55.47 84 GLY A CA 1
ATOM 680 C C . GLY A 1 84 ? 14.998 -48.972 -30.471 1.00 55.47 84 GLY A C 1
ATOM 681 O O . GLY A 1 84 ? 14.015 -49.326 -29.829 1.00 55.47 84 GLY A O 1
ATOM 682 N N . ASP A 1 85 ? 15.221 -49.286 -31.749 1.00 49.59 85 ASP A N 1
ATOM 683 C CA . ASP A 1 85 ? 14.858 -50.566 -32.376 1.00 49.59 85 ASP A CA 1
ATOM 684 C C . ASP A 1 85 ? 15.527 -50.699 -33.766 1.00 49.59 85 ASP A C 1
ATOM 686 O O . ASP A 1 85 ? 14.988 -50.248 -34.781 1.00 49.59 85 ASP A O 1
ATOM 690 N N . ASN A 1 86 ? 16.755 -51.231 -33.791 1.00 47.53 86 ASN A N 1
ATOM 691 C CA . ASN A 1 86 ? 17.235 -52.338 -34.649 1.00 47.53 86 ASN A CA 1
ATOM 692 C C . ASN A 1 86 ? 18.731 -52.580 -34.429 1.00 47.53 86 ASN A C 1
ATOM 694 O O . ASN A 1 86 ? 19.529 -51.668 -34.745 1.00 47.53 86 ASN A O 1
#